Protein AF-X6FJZ2-F1 (afdb_monomer_lite)

Structure (mmCIF, N/CA/C/O backbone):
data_AF-X6FJZ2-F1
#
_entry.id   AF-X6FJZ2-F1
#
loop_
_atom_site.group_PDB
_atom_site.id
_atom_site.type_symbol
_atom_site.label_atom_id
_atom_site.label_alt_id
_atom_site.label_comp_id
_atom_site.label_asym_id
_atom_site.label_entity_id
_atom_site.label_seq_id
_atom_site.pdbx_PDB_ins_code
_atom_site.Cartn_x
_atom_site.Cartn_y
_atom_site.Cartn_z
_atom_site.occupancy
_atom_site.B_iso_or_equiv
_atom_site.auth_seq_id
_atom_site.auth_comp_id
_atom_site.auth_asym_id
_atom_site.auth_atom_id
_atom_site.pdbx_PDB_model_num
ATOM 1 N N . MET A 1 1 ? -12.497 11.169 7.624 1.00 85.06 1 MET A N 1
ATOM 2 C CA . MET A 1 1 ? -11.767 10.253 6.727 1.00 85.06 1 MET A CA 1
ATOM 3 C C . MET A 1 1 ? -10.647 11.015 6.060 1.00 85.06 1 MET A C 1
ATOM 5 O O . MET A 1 1 ? -10.883 12.135 5.617 1.00 85.06 1 MET A O 1
ATOM 9 N N . GLU A 1 2 ? -9.466 10.414 6.002 1.00 94.69 2 GLU A N 1
ATOM 10 C CA . GLU A 1 2 ? -8.290 10.945 5.307 1.00 94.69 2 GLU A CA 1
ATOM 11 C C . GLU A 1 2 ? -7.684 9.866 4.400 1.00 94.69 2 GLU A C 1
ATOM 13 O O . GLU A 1 2 ? -7.877 8.672 4.635 1.00 94.69 2 GLU A O 1
ATOM 18 N N . ILE A 1 3 ? -6.970 10.292 3.3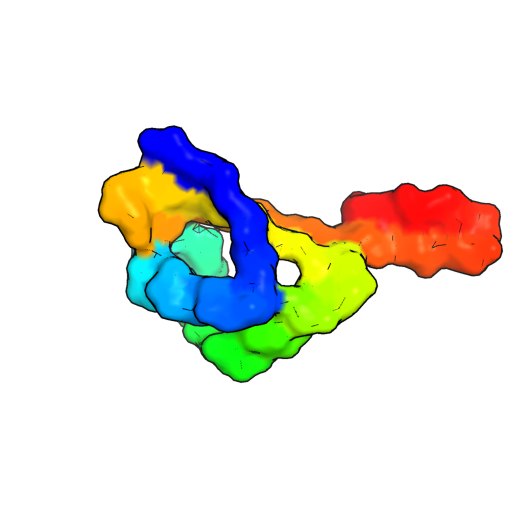57 1.00 96.06 3 ILE A N 1
ATOM 19 C CA . ILE A 1 3 ? -6.186 9.410 2.491 1.00 96.06 3 ILE A CA 1
ATOM 20 C C . ILE A 1 3 ? -4.716 9.756 2.692 1.00 96.06 3 ILE A C 1
ATOM 22 O O . ILE A 1 3 ? -4.326 10.914 2.530 1.00 96.06 3 ILE A O 1
ATOM 26 N N . GLY A 1 4 ? -3.912 8.753 3.029 1.00 94.44 4 GLY A N 1
ATOM 27 C CA . GLY A 1 4 ? -2.488 8.914 3.301 1.00 94.44 4 GLY A CA 1
ATOM 28 C C . GLY A 1 4 ? -1.655 7.906 2.526 1.00 94.44 4 GLY A C 1
ATOM 29 O O . GLY A 1 4 ? -2.063 6.765 2.326 1.00 94.44 4 GLY A O 1
ATOM 30 N N . ARG A 1 5 ? -0.466 8.322 2.092 1.00 95.12 5 ARG A N 1
ATOM 31 C CA . ARG A 1 5 ? 0.553 7.393 1.602 1.00 95.12 5 ARG A CA 1
ATOM 32 C C . ARG A 1 5 ? 1.358 6.879 2.791 1.00 95.12 5 ARG A C 1
ATOM 34 O O . ARG A 1 5 ? 1.797 7.689 3.600 1.00 95.12 5 ARG A O 1
ATOM 41 N N . LEU A 1 6 ? 1.602 5.572 2.831 1.00 94.31 6 LEU A N 1
ATOM 42 C CA . LEU A 1 6 ? 2.545 4.980 3.773 1.00 94.31 6 LEU A CA 1
ATOM 43 C C . LEU A 1 6 ? 3.984 5.120 3.271 1.00 94.31 6 LEU A C 1
ATOM 45 O O . LEU A 1 6 ? 4.286 4.922 2.086 1.00 94.31 6 LEU A O 1
ATOM 49 N N . PHE A 1 7 ? 4.872 5.406 4.209 1.00 93.19 7 PHE A N 1
ATOM 50 C CA . PHE A 1 7 ? 6.314 5.447 4.052 1.00 93.19 7 PHE A CA 1
ATOM 51 C C . PHE A 1 7 ? 6.976 4.444 4.998 1.00 93.19 7 PHE A C 1
ATOM 53 O O . PHE A 1 7 ? 6.380 3.948 5.953 1.00 93.19 7 PHE A O 1
ATOM 60 N N . SER A 1 8 ? 8.244 4.132 4.733 1.00 88.62 8 SER A N 1
ATOM 61 C CA . SER A 1 8 ? 9.044 3.317 5.649 1.00 88.62 8 SER A CA 1
ATOM 62 C C . SER A 1 8 ? 9.029 3.932 7.056 1.00 88.62 8 SER A C 1
ATOM 64 O O . SER A 1 8 ? 9.412 5.090 7.213 1.00 88.62 8 SER A O 1
ATOM 66 N N . GLY A 1 9 ? 8.643 3.149 8.068 1.00 85.50 9 GLY A N 1
ATOM 67 C CA . GLY A 1 9 ? 8.462 3.611 9.449 1.00 85.50 9 GLY A CA 1
ATOM 68 C C . GLY A 1 9 ? 7.000 3.802 9.868 1.00 85.50 9 GLY A C 1
ATOM 69 O O . GLY A 1 9 ? 6.732 3.895 11.065 1.00 85.50 9 GLY A O 1
ATOM 70 N N . ASP A 1 10 ? 6.051 3.779 8.926 1.00 88.38 10 ASP A N 1
ATOM 71 C CA . ASP A 1 10 ? 4.610 3.853 9.214 1.00 88.38 10 ASP A CA 1
ATOM 72 C C . ASP A 1 10 ? 4.000 2.491 9.597 1.00 88.38 10 ASP A C 1
ATOM 74 O O . ASP A 1 10 ? 2.781 2.322 9.613 1.00 88.38 10 ASP A O 1
ATOM 78 N N . ASP A 1 11 ? 4.821 1.496 9.937 1.00 81.44 11 ASP A N 1
ATOM 79 C CA . ASP A 1 11 ? 4.385 0.130 10.251 1.00 81.44 11 ASP A CA 1
ATOM 80 C C . ASP A 1 11 ? 3.313 0.095 11.360 1.00 81.44 11 ASP A C 1
ATOM 82 O O . ASP A 1 11 ? 2.395 -0.724 11.332 1.00 81.44 11 ASP A O 1
ATOM 86 N N . ALA A 1 12 ? 3.379 1.037 12.308 1.00 80.81 12 ALA A N 1
ATOM 87 C CA . ALA A 1 12 ? 2.423 1.163 13.407 1.00 80.81 12 ALA A CA 1
ATOM 88 C C . ALA A 1 12 ? 0.997 1.540 12.958 1.00 80.81 12 ALA A C 1
ATOM 90 O O . ALA A 1 12 ? 0.037 1.152 13.625 1.00 80.81 12 ALA A O 1
ATOM 91 N N . LEU A 1 13 ? 0.837 2.259 11.839 1.00 80.62 13 LEU A N 1
ATOM 92 C CA . LEU A 1 13 ? -0.480 2.597 11.277 1.00 80.62 13 LEU A CA 1
ATOM 93 C C . LEU A 1 13 ? -1.200 1.348 10.764 1.00 80.62 13 LEU A C 1
ATOM 95 O O . LEU A 1 13 ? -2.411 1.213 10.929 1.00 80.62 13 LEU A O 1
ATOM 99 N N . VAL A 1 14 ? -0.450 0.398 10.205 1.00 77.69 14 VAL A N 1
ATOM 100 C CA . VAL A 1 14 ? -1.008 -0.832 9.620 1.00 77.69 14 VAL A CA 1
ATOM 101 C C . VAL A 1 14 ? -1.396 -1.855 10.694 1.00 77.69 14 VAL A C 1
ATOM 103 O O . VAL A 1 14 ? -2.183 -2.760 10.437 1.00 77.69 14 VAL A O 1
ATOM 106 N N . MET A 1 15 ? -0.939 -1.667 11.936 1.00 79.38 15 MET A N 1
ATOM 107 C CA . MET A 1 15 ? -1.386 -2.461 13.091 1.00 79.38 15 MET A CA 1
ATOM 108 C C . MET A 1 15 ? -2.814 -2.115 13.538 1.00 79.38 15 MET A C 1
ATOM 110 O O . MET A 1 15 ? -3.398 -2.838 14.343 1.00 79.38 15 MET A O 1
ATOM 114 N N . ARG A 1 16 ? -3.380 -1.012 13.036 1.00 87.81 16 ARG A N 1
ATOM 115 C CA . ARG A 1 16 ? -4.762 -0.581 13.280 1.00 87.81 16 ARG A CA 1
ATOM 116 C C . ARG A 1 16 ? -5.586 -0.712 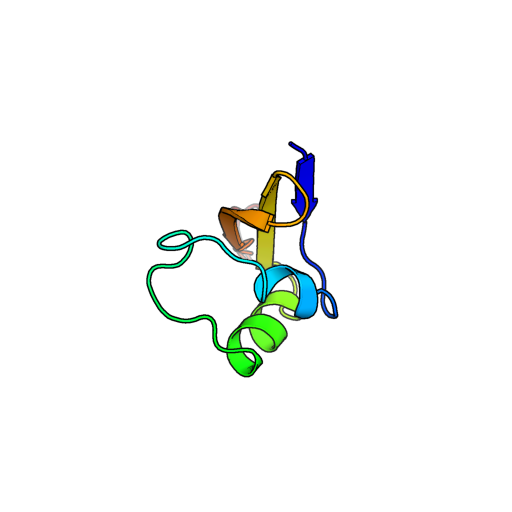12.008 1.00 87.81 16 ARG A C 1
ATOM 118 O O . ARG A 1 16 ? -6.174 0.259 11.544 1.00 87.81 16 ARG A O 1
ATOM 125 N N . VAL A 1 17 ? -5.585 -1.898 11.419 1.00 92.44 17 VAL A N 1
ATOM 126 C CA . VAL A 1 17 ? -6.342 -2.187 10.203 1.00 92.44 17 VAL A CA 1
ATOM 127 C C . VAL A 1 17 ? -7.662 -2.877 10.539 1.00 92.44 17 VAL A C 1
ATOM 129 O O . VAL A 1 17 ? -7.709 -3.730 11.425 1.00 92.44 17 VAL A O 1
ATOM 132 N N . ALA A 1 18 ? -8.737 -2.471 9.867 1.00 93.19 18 ALA A N 1
ATOM 133 C CA . ALA A 1 18 ? -10.017 -3.160 9.930 1.00 93.19 18 ALA A CA 1
ATOM 134 C C . ALA A 1 18 ? -9.915 -4.557 9.293 1.00 93.19 18 ALA A C 1
ATOM 136 O O . ALA A 1 18 ? -9.027 -4.824 8.480 1.00 93.19 18 ALA A O 1
ATOM 137 N N . GLU A 1 19 ? -10.834 -5.449 9.659 1.00 91.06 19 GLU A N 1
ATOM 138 C CA . GLU A 1 19 ? -10.938 -6.767 9.029 1.00 91.06 19 GLU A CA 1
ATOM 139 C C . GLU A 1 19 ? -11.136 -6.629 7.508 1.00 91.06 19 GLU A C 1
ATOM 141 O O . GLU A 1 19 ? -11.693 -5.640 7.027 1.00 91.06 19 GLU A O 1
ATOM 146 N N . ASP A 1 20 ? -10.625 -7.605 6.757 1.00 91.25 20 ASP A N 1
ATOM 147 C CA . ASP A 1 20 ? -10.768 -7.741 5.299 1.00 91.25 20 ASP A CA 1
ATOM 148 C C . ASP A 1 20 ? -10.180 -6.611 4.425 1.00 91.25 20 ASP A C 1
ATOM 150 O O . ASP A 1 20 ? -10.348 -6.616 3.206 1.00 91.25 20 ASP A O 1
ATOM 154 N N . VAL A 1 21 ? -9.435 -5.652 4.992 1.00 94.81 21 VAL A N 1
ATOM 155 C CA . VAL A 1 21 ? -8.708 -4.645 4.185 1.00 94.81 21 VAL A CA 1
ATOM 156 C C . VAL A 1 21 ? -7.527 -5.263 3.427 1.00 94.81 21 VAL A C 1
ATOM 158 O O . VAL A 1 21 ? -7.180 -4.818 2.330 1.00 94.81 21 VAL A O 1
ATOM 161 N N . PHE A 1 22 ? -6.897 -6.278 4.018 1.00 93.06 22 PHE A N 1
ATOM 162 C CA . PHE A 1 22 ? -5.888 -7.111 3.373 1.00 93.06 22 PHE A CA 1
ATOM 163 C C . PHE A 1 22 ? -6.411 -8.540 3.274 1.00 93.06 22 PHE A C 1
ATOM 165 O O . PHE A 1 22 ? -7.048 -9.022 4.206 1.00 93.06 22 PHE A O 1
ATOM 172 N N . ASP A 1 23 ? -6.069 -9.223 2.181 1.00 92.12 23 ASP A N 1
ATOM 173 C CA . ASP A 1 23 ? -6.492 -10.609 1.936 1.00 92.12 23 ASP A CA 1
ATOM 174 C C . ASP A 1 23 ? -5.936 -11.597 2.978 1.00 92.12 23 ASP A C 1
ATOM 176 O O . ASP A 1 23 ? -6.511 -12.652 3.217 1.00 92.12 23 ASP A O 1
ATOM 180 N N . GLU A 1 24 ? -4.799 -11.261 3.592 1.00 92.81 24 GLU A N 1
ATOM 181 C CA . GLU A 1 24 ? -4.077 -12.089 4.558 1.00 92.81 24 GLU A CA 1
ATOM 182 C C . GLU A 1 24 ? -3.493 -11.215 5.681 1.00 92.81 24 GLU A C 1
ATOM 184 O O . GLU A 1 24 ? -3.263 -10.015 5.473 1.00 92.81 24 GLU A O 1
ATOM 189 N N . PRO A 1 25 ? -3.162 -11.791 6.857 1.00 90.25 25 PRO A N 1
ATOM 190 C CA . PRO A 1 25 ? -2.504 -11.054 7.927 1.00 90.25 25 PRO A CA 1
ATOM 191 C C . PRO A 1 25 ? -1.233 -10.346 7.448 1.00 90.25 25 PRO A C 1
ATOM 193 O O . PRO A 1 25 ? -0.327 -10.952 6.858 1.00 90.25 25 PRO A O 1
ATOM 196 N N . VAL A 1 26 ? -1.140 -9.049 7.746 1.00 90.19 26 VAL A N 1
ATOM 197 C CA . VAL A 1 26 ? 0.003 -8.232 7.338 1.00 90.19 26 VAL A CA 1
ATOM 198 C C . VAL A 1 26 ? 1.250 -8.701 8.074 1.00 90.19 26 VAL A C 1
ATOM 200 O O . VAL A 1 26 ? 1.336 -8.686 9.302 1.00 90.19 26 VAL A O 1
ATOM 203 N N . ARG A 1 27 ? 2.263 -9.090 7.302 1.00 91.44 27 ARG A N 1
ATOM 204 C CA . ARG A 1 27 ? 3.580 -9.425 7.833 1.00 91.44 27 ARG A CA 1
ATOM 205 C C . ARG A 1 27 ? 4.491 -8.204 7.799 1.00 91.44 27 ARG A C 1
ATOM 207 O O . ARG A 1 27 ? 4.793 -7.695 6.720 1.00 91.44 27 ARG A O 1
ATOM 214 N N . LEU A 1 28 ? 4.967 -7.781 8.969 1.00 89.00 28 LEU A N 1
ATOM 215 C CA . LEU A 1 28 ? 5.791 -6.576 9.126 1.00 89.00 28 LEU A CA 1
ATOM 216 C C . LEU A 1 28 ? 7.077 -6.609 8.287 1.00 89.00 28 LEU A C 1
ATOM 218 O O . LEU A 1 28 ? 7.451 -5.604 7.695 1.00 89.00 28 LEU A O 1
ATOM 222 N N . ASP A 1 29 ? 7.728 -7.769 8.167 1.00 92.44 29 ASP A N 1
ATOM 223 C CA . ASP A 1 29 ? 8.932 -7.928 7.344 1.00 92.44 29 ASP A CA 1
ATOM 224 C C . ASP A 1 29 ? 8.658 -7.676 5.851 1.00 92.44 29 ASP A C 1
ATOM 226 O O . ASP A 1 29 ? 9.451 -7.021 5.169 1.00 92.44 29 ASP A O 1
ATOM 230 N N . ARG A 1 30 ? 7.509 -8.148 5.350 1.00 93.38 30 ARG A N 1
ATOM 231 C CA . ARG A 1 30 ? 7.074 -7.934 3.961 1.00 93.38 30 ARG A CA 1
ATOM 232 C C . ARG A 1 30 ? 6.633 -6.498 3.715 1.00 93.38 30 ARG A C 1
ATOM 234 O O . ARG A 1 30 ? 7.012 -5.932 2.693 1.00 93.38 30 ARG A O 1
ATOM 241 N N . LEU A 1 31 ? 5.877 -5.909 4.642 1.00 93.06 31 LEU A N 1
ATOM 242 C CA . LEU A 1 31 ? 5.447 -4.513 4.554 1.00 93.06 31 LEU A CA 1
ATOM 243 C C . LEU A 1 31 ? 6.657 -3.571 4.526 1.00 93.06 31 LEU A C 1
ATOM 245 O O . LEU A 1 31 ? 6.772 -2.749 3.620 1.00 93.06 31 LEU A O 1
ATOM 249 N N . ALA A 1 32 ? 7.608 -3.744 5.445 1.00 92.44 32 ALA A N 1
ATOM 250 C CA . ALA A 1 32 ? 8.816 -2.926 5.497 1.00 92.44 32 ALA A CA 1
ATOM 251 C C . ALA A 1 32 ? 9.700 -3.092 4.248 1.00 92.44 32 ALA A C 1
ATOM 253 O O . ALA A 1 32 ? 10.351 -2.144 3.808 1.00 92.44 32 ALA A O 1
ATOM 254 N N . ALA A 1 33 ? 9.764 -4.292 3.661 1.00 94.50 33 ALA A N 1
ATOM 255 C CA . ALA A 1 33 ? 10.426 -4.487 2.370 1.00 94.50 33 ALA A CA 1
ATOM 25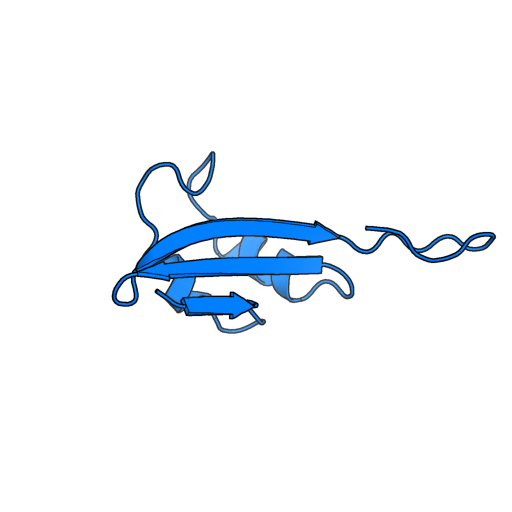6 C C . ALA A 1 33 ? 9.684 -3.745 1.247 1.00 94.50 33 ALA A C 1
ATOM 258 O O . ALA A 1 33 ? 10.308 -2.993 0.503 1.00 94.50 33 ALA A O 1
ATOM 259 N N . TYR A 1 34 ? 8.358 -3.886 1.185 1.00 95.06 34 TYR A N 1
ATOM 260 C CA . TYR A 1 34 ? 7.513 -3.240 0.183 1.00 95.06 34 TYR A CA 1
ATOM 261 C C . TYR A 1 34 ? 7.621 -1.708 0.225 1.00 95.06 34 TYR A C 1
ATOM 263 O O . TYR A 1 34 ? 7.831 -1.087 -0.810 1.00 95.06 34 TYR A O 1
ATOM 271 N N . LEU A 1 35 ? 7.547 -1.093 1.410 1.00 94.38 35 LEU A N 1
ATOM 272 C CA . LEU A 1 35 ? 7.600 0.367 1.576 1.00 94.38 35 LEU A CA 1
ATOM 273 C C . LEU A 1 35 ? 8.983 0.976 1.293 1.00 94.38 35 LEU A C 1
ATOM 275 O O . LEU A 1 35 ? 9.086 2.187 1.090 1.00 94.38 35 LEU A O 1
ATOM 279 N N . ARG A 1 36 ? 10.049 0.164 1.293 1.00 95.31 36 ARG A N 1
ATOM 280 C CA . ARG A 1 36 ? 11.412 0.605 0.956 1.00 95.31 36 ARG A CA 1
ATOM 281 C C . ARG A 1 36 ? 11.746 0.464 -0.527 1.00 95.31 36 ARG A C 1
ATOM 283 O O . ARG A 1 36 ? 12.710 1.087 -0.964 1.00 95.31 36 ARG A O 1
ATOM 290 N N . GLU A 1 37 ? 10.993 -0.332 -1.282 1.00 96.06 37 GLU A N 1
ATOM 291 C CA . GLU A 1 37 ? 11.283 -0.599 -2.690 1.00 96.06 37 GLU A CA 1
ATOM 292 C C . GLU A 1 37 ? 10.990 0.642 -3.562 1.00 96.06 37 GLU A C 1
ATOM 294 O O . GLU A 1 37 ? 9.849 1.124 -3.607 1.00 96.06 37 GLU A O 1
ATOM 299 N N . PRO A 1 38 ? 11.989 1.203 -4.272 1.00 93.25 38 PRO A N 1
ATOM 300 C CA . PRO A 1 38 ? 11.795 2.402 -5.079 1.00 93.25 38 PRO A CA 1
ATOM 301 C C . PRO A 1 38 ? 10.809 2.210 -6.240 1.00 93.25 38 PRO A C 1
ATOM 303 O O . PRO A 1 38 ? 11.136 1.692 -7.307 1.00 93.25 38 PRO A O 1
ATOM 306 N N . GLY A 1 39 ? 9.614 2.772 -6.094 1.00 94.25 39 GLY A N 1
ATOM 307 C CA . GLY A 1 39 ? 8.548 2.652 -7.091 1.00 94.25 39 GLY A CA 1
ATOM 308 C C . GLY A 1 39 ? 7.341 1.874 -6.586 1.00 94.25 39 GLY A C 1
ATOM 309 O O . GLY A 1 39 ? 6.339 1.844 -7.288 1.00 94.25 39 GLY A O 1
ATOM 310 N N . HIS A 1 40 ? 7.408 1.301 -5.386 1.00 96.25 40 HIS A N 1
ATOM 311 C CA . HIS A 1 40 ? 6.250 0.745 -4.700 1.00 96.25 40 HIS A CA 1
ATOM 312 C C . HIS A 1 40 ? 5.571 1.830 -3.859 1.00 96.25 40 HIS A C 1
ATOM 314 O O . HIS A 1 40 ? 6.216 2.666 -3.213 1.0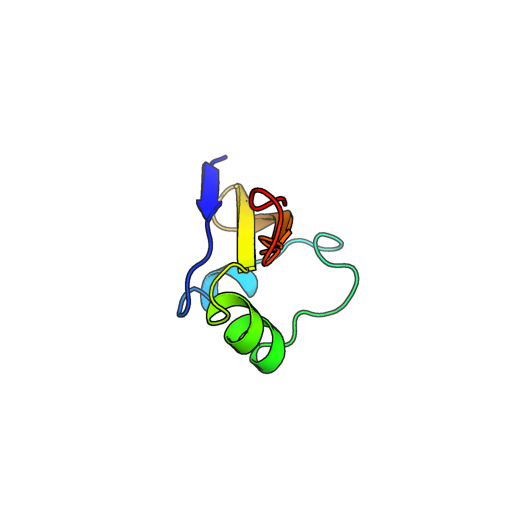0 96.25 40 HIS A O 1
ATOM 320 N N . PHE A 1 41 ? 4.246 1.839 -3.893 1.00 95.38 41 PHE A N 1
ATOM 321 C CA . PHE A 1 41 ? 3.411 2.808 -3.204 1.00 95.38 41 PHE A CA 1
ATOM 322 C C . PHE A 1 41 ? 2.269 2.063 -2.533 1.00 95.38 41 PHE A C 1
ATOM 324 O O . PHE A 1 41 ? 1.592 1.255 -3.157 1.00 95.38 41 PHE A O 1
ATOM 331 N N . MET A 1 42 ? 2.040 2.372 -1.262 1.00 95.56 42 MET A N 1
ATOM 332 C CA . MET A 1 42 ? 0.848 1.948 -0.546 1.00 95.56 42 MET A CA 1
ATOM 333 C C . MET A 1 42 ? 0.099 3.198 -0.106 1.00 95.56 42 MET A C 1
ATOM 335 O O . MET A 1 42 ? 0.665 4.062 0.569 1.00 95.56 42 MET A O 1
ATOM 339 N N . ILE A 1 43 ? -1.156 3.303 -0.514 1.00 96.00 43 ILE A N 1
ATOM 340 C CA . ILE A 1 43 ? -2.072 4.362 -0.112 1.00 96.00 43 ILE A CA 1
ATOM 341 C C . ILE A 1 43 ? -3.133 3.718 0.769 1.00 96.00 43 ILE A C 1
ATOM 343 O O . ILE A 1 43 ? -3.635 2.647 0.447 1.00 96.00 43 ILE A O 1
ATOM 347 N N . VAL A 1 44 ? -3.476 4.363 1.876 1.00 96.00 44 VAL A N 1
ATOM 348 C CA . VAL A 1 44 ? -4.493 3.886 2.810 1.00 96.00 44 VAL A CA 1
ATOM 349 C C . VAL A 1 44 ? -5.582 4.926 3.011 1.00 96.00 44 VAL A C 1
ATOM 351 O O . VAL A 1 44 ? -5.327 6.133 2.984 1.00 96.00 44 VAL A O 1
ATOM 354 N N . ALA A 1 45 ? -6.799 4.441 3.236 1.00 96.81 45 ALA A N 1
ATOM 355 C CA . ALA A 1 45 ? -7.901 5.240 3.743 1.00 96.81 45 ALA A CA 1
ATOM 356 C C . ALA A 1 45 ? -8.001 5.055 5.257 1.00 96.81 45 ALA A C 1
ATOM 358 O O . ALA A 1 45 ? -8.037 3.924 5.744 1.00 96.81 45 ALA A O 1
ATOM 359 N N . LEU A 1 46 ? -8.063 6.162 5.990 1.00 95.19 46 LEU A N 1
ATOM 360 C CA . LEU A 1 46 ? -8.119 6.184 7.446 1.00 95.19 46 LEU A CA 1
ATOM 361 C C . LEU A 1 46 ? -9.453 6.775 7.918 1.00 95.19 46 LEU A C 1
ATOM 363 O O . LEU A 1 46 ? -9.862 7.868 7.503 1.00 95.19 46 LEU A O 1
ATOM 367 N N . ALA A 1 47 ? -10.120 6.062 8.821 1.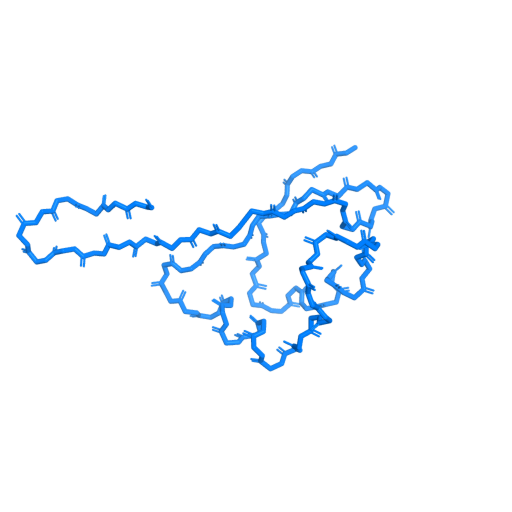00 95.69 47 ALA A N 1
ATOM 368 C CA . ALA A 1 47 ? -11.280 6.527 9.574 1.00 95.69 47 ALA A CA 1
ATOM 369 C C . ALA A 1 47 ? -10.950 6.432 11.067 1.00 95.69 47 ALA A C 1
ATOM 371 O O . ALA A 1 47 ? -10.647 5.353 11.568 1.00 95.69 47 ALA A O 1
ATOM 372 N N . ASP A 1 48 ? -10.928 7.575 11.758 1.00 92.62 48 ASP A N 1
ATOM 373 C CA . ASP A 1 48 ? -10.606 7.678 13.189 1.00 92.62 48 ASP A CA 1
ATOM 374 C C . ASP A 1 48 ? -9.301 6.957 13.590 1.00 92.62 48 ASP A C 1
ATOM 376 O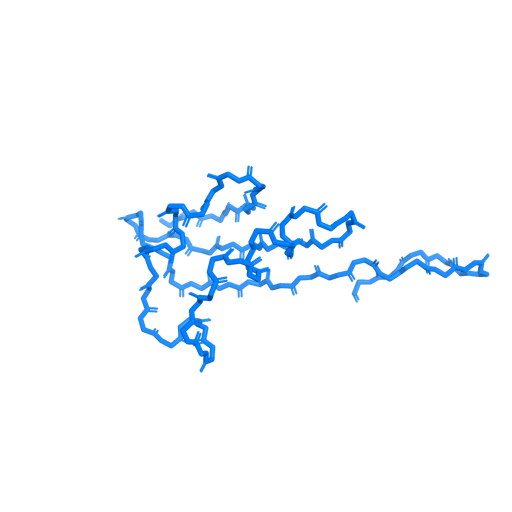 O . ASP A 1 48 ? -9.206 6.292 14.621 1.00 92.62 48 ASP A O 1
ATOM 380 N N . GLY A 1 49 ? -8.273 7.073 12.739 1.00 89.31 49 GLY A N 1
ATOM 381 C CA . GLY A 1 49 ? -6.963 6.445 12.943 1.00 89.31 49 GLY A CA 1
ATOM 382 C C . GLY A 1 49 ? -6.925 4.931 12.699 1.00 89.31 49 GLY A C 1
ATOM 383 O O . GLY A 1 49 ? -5.923 4.301 13.039 1.00 89.31 49 GLY A O 1
ATOM 384 N N . THR A 1 50 ? -7.993 4.359 12.135 1.00 93.44 50 THR A N 1
ATOM 385 C CA . THR A 1 50 ? -8.076 2.960 11.690 1.00 93.44 50 THR A CA 1
ATOM 386 C C . THR A 1 50 ? -7.998 2.904 10.170 1.00 93.44 50 THR A C 1
ATOM 388 O O . THR A 1 50 ? -8.715 3.634 9.483 1.00 93.44 50 THR A O 1
ATOM 391 N N . VAL A 1 51 ? -7.138 2.044 9.631 1.00 95.06 51 VAL A N 1
ATOM 392 C CA . VAL A 1 51 ? -7.051 1.779 8.193 1.00 95.06 51 VAL A CA 1
ATOM 393 C C . VAL A 1 51 ? -8.277 0.968 7.769 1.00 95.06 51 VAL A C 1
ATOM 395 O O . VAL A 1 51 ? -8.469 -0.149 8.238 1.00 95.06 51 VAL A O 1
ATOM 398 N N . VAL A 1 52 ? -9.101 1.530 6.885 1.00 96.50 52 VAL A N 1
ATOM 399 C CA . VAL A 1 52 ? -10.361 0.930 6.390 1.00 96.50 52 VAL A CA 1
ATOM 400 C C . VAL A 1 52 ? -10.328 0.606 4.895 1.00 96.50 52 VAL A C 1
ATOM 402 O O . VAL A 1 52 ? -11.306 0.124 4.335 1.00 96.50 52 VAL A O 1
ATOM 405 N N . GLY A 1 53 ? -9.212 0.889 4.229 1.00 95.69 53 GLY A N 1
ATOM 406 C CA . GLY A 1 53 ? -9.011 0.584 2.820 1.00 95.69 53 GLY A CA 1
ATOM 407 C C . GLY A 1 53 ? -7.554 0.769 2.427 1.00 95.69 53 GLY A C 1
ATOM 408 O O . GLY A 1 53 ? -6.822 1.524 3.074 1.00 95.69 53 GLY A O 1
ATOM 409 N N . GLN A 1 54 ? -7.145 0.092 1.360 1.00 95.81 54 GLN A N 1
ATOM 410 C CA . GLN A 1 54 ? -5.792 0.161 0.822 1.00 95.81 54 GLN A CA 1
ATOM 411 C C . GLN A 1 54 ? -5.801 0.223 -0.708 1.00 95.81 54 GLN A C 1
ATOM 413 O O . GLN A 1 54 ? -6.755 -0.207 -1.357 1.00 95.81 54 GLN A O 1
ATOM 418 N N . CYS A 1 55 ? -4.727 0.774 -1.264 1.00 95.94 55 CYS A N 1
ATOM 419 C CA . CYS A 1 55 ? -4.387 0.717 -2.675 1.00 95.94 55 CYS A CA 1
ATOM 420 C C . CYS A 1 55 ? -2.869 0.547 -2.815 1.00 95.94 55 CYS A C 1
ATOM 422 O O . CYS A 1 55 ? -2.094 1.448 -2.474 1.00 95.94 55 CYS A O 1
ATOM 424 N N . ALA A 1 56 ? -2.457 -0.614 -3.318 1.00 95.06 56 ALA A N 1
ATOM 425 C CA . ALA A 1 56 ? -1.081 -0.918 -3.678 1.00 95.06 56 ALA A CA 1
ATOM 426 C C . ALA A 1 56 ? -0.818 -0.553 -5.147 1.00 95.06 56 ALA A C 1
ATOM 428 O O . ALA A 1 56 ? -1.610 -0.889 -6.026 1.00 95.06 56 ALA A O 1
ATOM 429 N N . ALA A 1 57 ? 0.310 0.098 -5.419 1.00 95.44 57 ALA A N 1
ATOM 430 C CA . ALA A 1 57 ? 0.722 0.504 -6.758 1.00 95.44 57 ALA A CA 1
ATOM 431 C C . ALA A 1 57 ? 2.224 0.285 -6.958 1.00 95.44 57 ALA A C 1
ATOM 433 O O . ALA A 1 57 ? 3.024 0.498 -6.042 1.00 95.44 57 ALA A O 1
ATOM 434 N N . VAL A 1 58 ? 2.617 -0.118 -8.166 1.00 96.25 58 VAL A N 1
ATOM 435 C CA . VAL A 1 58 ? 4.017 -0.361 -8.529 1.00 96.25 58 VAL A CA 1
ATOM 436 C C . VAL A 1 58 ? 4.314 0.343 -9.842 1.00 96.25 58 VAL A C 1
ATOM 438 O O . VAL A 1 58 ? 3.693 0.069 -10.854 1.00 96.25 58 VAL A O 1
ATOM 441 N N . ILE A 1 59 ? 5.299 1.239 -9.845 1.00 95.25 59 ILE A N 1
ATOM 442 C CA . ILE A 1 59 ? 5.747 1.881 -11.080 1.00 95.25 59 ILE A CA 1
ATOM 443 C C . ILE A 1 59 ? 6.628 0.906 -11.861 1.00 95.25 59 ILE A C 1
ATOM 445 O O . ILE A 1 59 ? 7.772 0.633 -11.480 1.00 95.25 59 ILE A O 1
ATOM 449 N N . HIS A 1 60 ? 6.122 0.452 -12.999 1.00 92.88 60 HIS A N 1
ATOM 450 C CA . HIS A 1 60 ? 6.842 -0.359 -13.965 1.00 92.88 60 HIS A CA 1
ATOM 451 C C . HIS A 1 60 ? 7.678 0.535 -14.887 1.00 92.88 60 HIS A C 1
ATOM 453 O O . HIS A 1 60 ? 7.167 1.363 -15.644 1.00 92.88 60 HIS A O 1
ATOM 459 N N . ARG A 1 61 ? 9.005 0.382 -14.815 1.00 90.56 61 ARG A N 1
ATOM 460 C CA . ARG A 1 61 ? 9.952 1.114 -15.666 1.00 90.56 61 ARG A CA 1
ATOM 461 C C . ARG A 1 61 ? 10.409 0.231 -16.816 1.00 90.56 61 ARG A C 1
ATOM 463 O O . ARG A 1 61 ? 10.942 -0.853 -16.591 1.00 90.56 61 ARG A O 1
ATOM 470 N N . HIS A 1 62 ? 10.250 0.735 -18.031 1.00 89.81 62 HIS A N 1
ATOM 471 C CA . HIS A 1 62 ? 10.682 0.072 -19.253 1.00 89.81 62 HIS A CA 1
ATOM 472 C C . HIS A 1 62 ? 11.906 0.789 -19.836 1.00 89.81 62 HIS A C 1
ATOM 474 O O . HIS A 1 62 ? 11.986 2.015 -19.756 1.00 89.81 62 HIS A O 1
ATOM 480 N N . PRO A 1 63 ? 12.872 0.061 -20.422 1.00 91.06 63 PRO A N 1
ATOM 481 C CA . PRO A 1 63 ? 14.032 0.684 -21.058 1.00 91.06 63 PRO A CA 1
ATOM 482 C C . PRO A 1 63 ? 13.672 1.428 -22.355 1.00 91.06 63 PRO A C 1
ATOM 484 O O . PRO A 1 63 ? 14.412 2.308 -22.783 1.00 91.06 63 PRO A O 1
ATOM 487 N N . ASP A 1 64 ? 12.556 1.062 -22.986 1.00 93.25 64 ASP A N 1
ATOM 488 C CA . ASP A 1 64 ? 12.137 1.490 -24.323 1.00 93.25 64 ASP A CA 1
ATOM 489 C C . ASP A 1 64 ? 10.799 2.251 -24.338 1.00 93.25 64 ASP A C 1
ATOM 491 O O . ASP A 1 64 ? 10.375 2.728 -25.392 1.00 93.25 64 ASP A O 1
ATOM 495 N N . LYS A 1 65 ? 10.123 2.372 -23.188 1.00 88.56 65 LYS A N 1
ATOM 496 C CA . LYS A 1 65 ? 8.802 3.007 -23.066 1.00 88.56 65 LYS A CA 1
ATOM 497 C C . LYS A 1 65 ? 8.718 3.891 -21.829 1.00 88.56 65 LYS A C 1
ATOM 499 O O . LYS A 1 65 ? 9.523 3.784 -20.905 1.00 88.56 65 LYS A O 1
ATOM 504 N N . VAL A 1 66 ? 7.721 4.773 -21.824 1.00 89.88 66 VAL A N 1
ATOM 505 C CA . VAL A 1 66 ? 7.384 5.576 -20.644 1.00 89.88 66 VAL A CA 1
ATOM 506 C C . VAL A 1 66 ? 7.043 4.666 -19.465 1.00 89.88 66 VAL A C 1
ATOM 508 O O . VAL A 1 66 ? 6.608 3.534 -19.650 1.00 89.88 66 VAL A O 1
ATOM 511 N N . SER A 1 67 ? 7.294 5.144 -18.247 1.00 89.62 67 SER A N 1
ATOM 512 C CA . SER A 1 67 ? 6.933 4.381 -17.051 1.00 89.62 67 SER A CA 1
ATOM 513 C C . SER A 1 67 ? 5.415 4.293 -16.909 1.00 89.62 67 SER A C 1
ATOM 515 O O . SER A 1 67 ? 4.714 5.275 -17.155 1.00 89.62 67 SER A O 1
ATOM 517 N N . GLU A 1 68 ? 4.942 3.130 -16.483 1.00 86.12 68 GLU A N 1
ATOM 518 C CA . GLU A 1 68 ? 3.527 2.802 -16.283 1.00 86.12 68 GLU A CA 1
ATOM 519 C C . GLU A 1 68 ? 3.303 2.347 -14.830 1.00 86.12 68 GLU A C 1
ATOM 521 O O . GLU A 1 68 ? 4.267 2.222 -14.068 1.00 86.12 68 GLU A O 1
ATOM 526 N N . LEU A 1 69 ? 2.044 2.174 -14.422 1.00 79.50 69 LEU A N 1
ATOM 527 C CA . LEU A 1 69 ? 1.631 1.861 -13.049 1.00 79.50 69 LEU A CA 1
ATOM 528 C C . LEU A 1 69 ? 0.718 0.634 -13.017 1.00 79.50 69 LEU A C 1
ATOM 530 O O . LEU A 1 69 ? -0.022 0.452 -14.010 1.00 79.50 69 LEU A O 1
#

Secondary structure (DSSP, 8-state):
-EEEEE-TTTHHHHTTBPTTSSSSPPPHHHHHHHHHSTTEEEEEEEETTEEEEEEEEE-B--SSS--B-

Sequence (69 aa):
MEIGRLFSGDDALVMRVAEDVFDEPVRLDRLAAYLREPGHFMIVALADGTVVGQCAAVIHRHPDKVSEL

Foldseek 3Di:
DDKDKDAQPCLVLQVQEDPPQDPDPDDSVVVNVQRPDVFWIKMFDDDPSHTDHIDIGGWADDPPDDIDD

Radius of gyration: 13.25 Å; chains: 1; bounding box: 26×23×38 Å

pLDDT: mean 91.79, std 4.62, range [77.69, 96.81]